Protein 8JSJ (pdb70)

Nearest PDB structures (foldseek):
  8jsj-assembly1_A  TM=1.008E+00  e=3.228E-28  Novosphingobium pentaromativorans US6-1
  8jsk-assembly1_B-2  TM=9.334E-01  e=9.967E-13  Pseudovibrio sp. W64
  8em8-assembly1_A  TM=7.601E-01  e=4.844E-08  Plasmodium falciparum 3D7
  5dyk-assembly1_A  TM=7.531E-01  e=4.288E-08  Plasmodium falciparum
  5dzc-assembly1_A-2  TM=7.274E-01  e=1.451E-07  Plasmodium vivax Sal-1

Radius of gyration: 14.69 Å; Cα contacts (8 Å, |Δi|>4): 256; chains: 1; bounding box: 44×38×25 Å

Solvent-accessible surface area: 7717 Å² total; per-residue (Å²): 198,17,53,46,46,101,107,16,43,52,120,157,59,92,40,116,11,18,124,29,0,16,48,9,77,19,0,39,132,27,119,100,8,0,84,85,7,15,88,42,15,78,36,55,33,15,42,94,48,70,83,22,4,133,64,48,38,190,44,52,27,0,6,3,0,14,21,28,98,0,53,25,24,47,114,67,148,96,100,72,70,82,78,63,17,31,16,3,36,51,118,180,56,15,68,8,47,3,24,3,64,30,83,0,0,0,1,57,2,92,107,92,63,13,34,128,17,25,177,109,10,111,34,16,71,133,64,72,124,108,113,109,89,131

Sequence (134 aa):
MGALLDRFSGDEKKGRLIEAVCGQDLVANDKDLAEQIVAAGVLQEIADGDVIIKQGDWDDDLFLILAGKMQITINGRPQTVREAGTHVGELRPRTATVSAIGEALVLRLKRTVLDEITRDSPAYLKRMLDVVAG

Secondary structure (DSSP, 8-state):
--HHHHTT-TGGGHHHHHHHHHSSTTTTT-HHHHHHHHHH-EEEEE-TT-BS--TT----EEEEEEEEEEEEEETTEEEEEEETT-EES-----S---EEEEEEEEEEEEHHHHHHHHTT-HHHHHHHHHTT--

Structure (mmCIF, N/CA/C/O backbone):
data_8JSJ
#
_entry.id   8JSJ
#
_cell.length_a   87.115
_cell.length_b   87.115
_cell.length_c   93.349
_cell.angle_alpha   90.000
_cell.angle_beta   90.000
_cell.angle_gamma   120.000
#
_symmetry.space_group_name_H-M   'P 65 2 2'
#
loop_
_entity.id
_entity.type
_entity.pdbx_description
1 polymer PycTIR
2 water water
#
loop_
_atom_site.group_PDB
_atom_site.id
_atom_site.type_symbol
_atom_site.label_atom_id
_atom_site.label_alt_id
_atom_site.label_comp_id
_atom_site.label_asym_id
_atom_site.label_entity_id
_atom_site.label_seq_id
_atom_site.pdbx_PDB_ins_code
_atom_site.Cartn_x
_atom_site.Cartn_y
_atom_site.Cartn_z
_atom_site.occupancy
_atom_site.B_iso_or_equiv
_atom_site.auth_seq_id
_atom_site.auth_comp_id
_atom_site.auth_asym_id
_atom_site.auth_atom_id
_atom_site.pdbx_PDB_model_num
ATOM 1 N N . MET A 1 1 ? 6.722 1.196 7.186 1.000 97.663 1 MET A N 1
ATOM 2 C CA . MET A 1 1 ? 5.648 1.585 8.157 1.000 94.629 1 MET A CA 1
ATOM 3 C C . MET A 1 1 ? 5.515 3.125 8.161 1.000 91.698 1 MET A C 1
ATOM 4 O O . MET A 1 1 ? 6.080 3.788 7.241 1.000 94.032 1 MET A O 1
ATOM 9 N N . GLY A 1 2 ? 4.746 3.670 9.110 1.000 75.993 2 GLY A N 1
ATOM 10 C CA . GLY A 1 2 ? 4.579 5.122 9.305 1.000 62.854 2 GLY A CA 1
ATOM 11 C C . GLY A 1 2 ? 4.373 5.492 10.766 1.000 57.846 2 GLY A C 1
ATOM 12 O O . GLY A 1 2 ? 4.076 6.653 11.021 1.000 64.639 2 GLY A O 1
ATOM 13 N N . ALA A 1 3 ? 4.547 4.554 11.699 1.000 50.310 3 ALA A N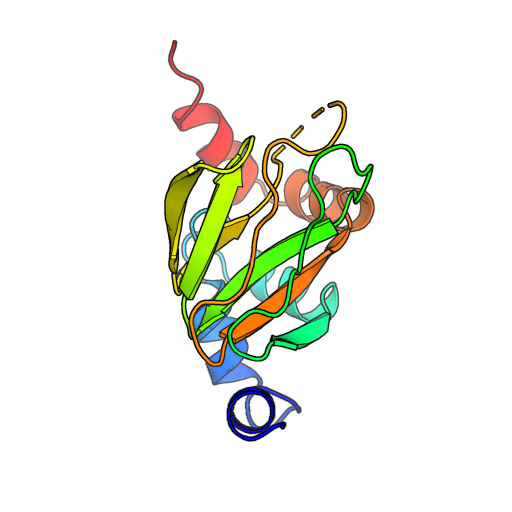 1
ATOM 14 C CA . ALA A 1 3 ? 4.287 4.757 13.146 1.000 45.327 3 ALA A CA 1
ATOM 15 C C . ALA A 1 3 ? 5.138 5.924 13.654 1.000 43.801 3 ALA A C 1
ATOM 16 O O . ALA A 1 3 ? 4.589 6.861 14.278 1.000 42.741 3 ALA A O 1
ATOM 18 N N . LEU A 1 4 ? 6.443 5.848 13.402 1.000 42.761 4 LEU A N 1
ATOM 19 C CA . LEU A 1 4 ? 7.412 6.937 13.675 1.000 42.538 4 LEU A CA 1
ATOM 20 C C . LEU A 1 4 ? 6.969 8.158 12.876 1.000 41.517 4 LEU A C 1
ATOM 21 O O . LEU A 1 4 ? 6.548 9.124 13.492 1.000 40.954 4 LEU A O 1
ATOM 26 N N . LEU A 1 5 ? 6.982 8.042 11.542 1.000 41.435 5 LEU A N 1
ATOM 27 C CA . LEU A 1 5 ? 6.568 9.100 10.587 1.000 39.547 5 LEU A CA 1
ATOM 28 C C . LEU A 1 5 ? 5.342 9.816 11.161 1.000 43.050 5 LEU A C 1
ATOM 29 O O . LEU A 1 5 ? 5.439 11.048 11.439 1.000 45.046 5 LEU A O 1
ATOM 34 N N . ASP A 1 6 ? 4.282 9.046 11.433 1.000 46.624 6 ASP A N 1
ATOM 35 C CA . ASP A 1 6 ? 2.949 9.531 11.883 1.000 47.423 6 ASP A CA 1
ATOM 36 C C . ASP A 1 6 ? 3.139 10.419 13.125 1.000 47.451 6 ASP A C 1
ATOM 37 O O . ASP A 1 6 ? 2.377 11.387 13.274 1.000 51.053 6 ASP A O 1
ATOM 42 N N . ARG A 1 7 ? 4.161 10.142 13.940 1.000 46.493 7 ARG A N 1
ATOM 43 C CA . ARG A 1 7 ? 4.495 10.929 15.164 1.000 50.316 7 ARG A CA 1
ATOM 44 C C . ARG A 1 7 ? 4.993 12.341 14.795 1.000 45.826 7 ARG A C 1
ATOM 45 O O . ARG A 1 7 ? 5.301 13.120 15.737 1.000 44.237 7 ARG A O 1
ATOM 53 N N . PHE A 1 8 ? 5.124 12.661 13.502 1.000 43.221 8 PHE A N 1
ATOM 54 C CA . PHE A 1 8 ? 5.899 13.845 13.039 1.000 47.244 8 PHE A CA 1
ATOM 55 C C . PHE A 1 8 ? 5.189 14.593 11.903 1.000 45.007 8 PHE A C 1
ATOM 56 O O . PHE A 1 8 ? 5.307 15.830 11.863 1.000 39.603 8 PHE A O 1
ATOM 64 N N . SER A 1 9 ? 4.478 13.882 11.026 1.000 50.311 9 SER A N 1
ATOM 65 C CA . SER A 1 9 ? 3.811 14.447 9.816 1.000 55.727 9 SER A CA 1
ATOM 66 C C . SER A 1 9 ? 2.644 15.373 10.205 1.000 55.095 9 SER A C 1
ATOM 67 O O . SER A 1 9 ? 2.141 15.263 11.346 1.000 50.725 9 SER A O 1
ATOM 70 N N . GLY A 1 10 ? 2.228 16.234 9.266 1.000 58.767 10 GLY A N 1
ATOM 71 C CA . GLY A 1 10 ? 0.975 17.021 9.316 1.000 62.477 10 GLY A CA 1
ATOM 72 C C . GLY A 1 10 ? 1.115 18.255 10.185 1.000 67.114 10 GLY A C 1
ATOM 73 O O . GLY A 1 10 ? 2.100 18.331 10.936 1.000 76.087 10 GLY A O 1
ATOM 74 N N . ASP A 1 11 ? 0.154 19.181 10.103 1.000 72.731 11 ASP A N 1
ATOM 75 C CA . ASP A 1 11 ? 0.094 20.406 10.955 1.000 77.610 11 ASP A CA 1
ATOM 76 C C . ASP A 1 11 ? 0.062 19.984 12.428 1.000 80.016 11 ASP A C 1
ATOM 77 O O . ASP A 1 11 ? 0.626 20.717 13.274 1.000 69.696 11 ASP A O 1
ATOM 82 N N . GLU A 1 12 ? -0.552 18.825 12.697 1.000 92.173 12 GLU A N 1
ATOM 83 C CA . GLU A 1 12 ? -0.709 18.206 14.047 1.000 95.479 12 GLU A CA 1
ATOM 84 C C . GLU A 1 12 ? 0.639 18.178 14.776 1.000 92.449 12 GLU A C 1
ATOM 85 O O . GLU A 1 12 ? 0.711 18.657 15.916 1.000 87.964 12 GLU A O 1
ATOM 91 N N . LYS A 1 13 ? 1.651 17.590 14.150 1.000 89.766 13 LYS A N 1
ATOM 92 C CA . LYS A 1 13 ? 2.969 17.339 14.780 1.000 91.423 13 LYS A CA 1
ATOM 93 C C . LYS A 1 13 ? 3.992 18.326 14.208 1.000 88.789 13 LYS A C 1
ATOM 94 O O . LYS A 1 13 ? 5.161 17.930 14.061 1.000 94.744 13 LYS A O 1
ATOM 100 N N . LYS A 1 14 ? 3.567 19.562 13.906 1.000 83.338 14 LYS A N 1
ATOM 101 C CA . LYS A 1 14 ? 4.443 20.614 13.318 1.000 77.352 14 LYS A CA 1
ATOM 102 C C . LYS A 1 14 ? 5.457 21.033 14.376 1.000 73.641 14 LYS A C 1
ATOM 103 O O . LYS A 1 14 ? 6.658 20.988 14.088 1.000 69.846 14 LYS A O 1
ATOM 109 N N . GLY A 1 15 ? 4.975 21.371 15.573 1.000 75.196 15 GLY A N 1
ATOM 110 C CA . GLY A 1 15 ? 5.814 21.762 16.724 1.000 75.003 15 GLY A CA 1
ATOM 111 C C . GLY A 1 15 ? 6.884 20.726 17.022 1.000 73.407 15 GLY A C 1
ATOM 112 O O . GLY A 1 15 ? 8.081 21.068 16.923 1.000 66.994 15 GLY A O 1
ATOM 113 N N . ARG A 1 16 ? 6.467 19.502 17.366 1.000 70.806 16 ARG A N 1
ATOM 114 C CA . ARG A 1 16 ? 7.371 18.373 17.723 1.000 75.390 16 ARG A CA 1
ATOM 115 C C . ARG A 1 16 ? 8.519 18.295 16.713 1.000 74.241 16 ARG A C 1
ATOM 116 O O . ARG A 1 16 ? 9.649 18.084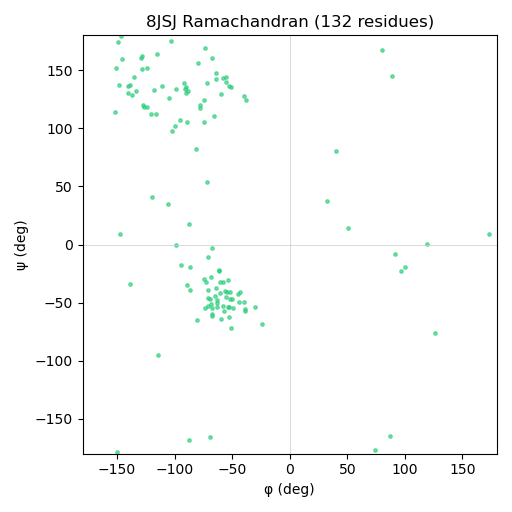 17.148 1.000 83.298 16 ARG A O 1
ATOM 124 N N . LEU A 1 17 ? 8.227 18.459 15.418 1.000 74.468 17 LEU A N 1
ATOM 125 C CA . LEU A 1 17 ? 9.216 18.339 14.304 1.000 69.715 17 LEU A CA 1
ATOM 126 C C . LEU A 1 17 ? 10.172 19.536 14.327 1.000 69.539 17 LEU A C 1
ATOM 127 O O . LEU A 1 17 ? 11.404 19.318 14.278 1.000 71.347 17 LEU A O 1
ATOM 132 N N . ILE A 1 18 ? 9.618 20.750 14.341 1.000 65.359 18 ILE A N 1
ATOM 133 C CA . ILE A 1 18 ? 10.391 22.023 14.440 1.000 68.537 18 ILE A CA 1
ATOM 134 C C . ILE A 1 18 ? 11.301 21.937 15.667 1.000 76.427 18 ILE A C 1
ATOM 135 O O . ILE A 1 18 ? 12.532 22.151 15.498 1.000 69.304 18 ILE A O 1
ATOM 140 N N . GLU A 1 19 ? 10.701 21.631 16.837 1.000 82.474 19 GLU A N 1
ATOM 141 C CA . GLU A 1 19 ? 11.387 21.332 18.131 1.000 82.820 19 GLU A CA 1
ATOM 142 C C . GLU A 1 19 ? 12.576 20.399 17.866 1.000 70.177 19 GLU A C 1
ATOM 143 O O . GLU A 1 19 ? 13.680 20.690 18.349 1.000 65.732 19 GLU A O 1
ATOM 149 N N . ALA A 1 20 ? 12.336 19.317 17.125 1.000 61.712 20 ALA A N 1
ATOM 150 C CA . ALA A 1 20 ? 13.321 18.259 16.804 1.000 63.298 20 ALA A CA 1
ATOM 151 C C . ALA A 1 20 ? 14.446 18.837 15.954 1.000 68.386 20 ALA A C 1
ATOM 152 O O . ALA A 1 20 ? 15.613 18.471 16.180 1.000 72.687 20 ALA A O 1
ATOM 154 N N . VAL A 1 21 ? 14.092 19.643 14.958 1.000 68.973 21 VAL A N 1
ATOM 155 C CA . VAL A 1 21 ? 15.062 20.163 13.960 1.000 66.616 21 VAL A CA 1
ATOM 156 C C . VAL A 1 21 ? 16.082 21.032 14.704 1.000 63.080 21 VAL A C 1
ATOM 157 O O . VAL A 1 21 ? 17.272 20.759 14.553 1.000 65.723 21 VAL A O 1
ATOM 161 N N . CYS A 1 22 ? 15.624 21.938 15.573 1.000 58.435 22 CYS A N 1
ATOM 162 C CA . CYS A 1 22 ? 16.479 22.898 16.342 1.000 57.338 22 CYS A CA 1
ATOM 163 C C . CYS A 1 22 ? 17.635 22.173 17.040 1.000 57.314 22 CYS A C 1
ATOM 164 O O . CYS A 1 22 ? 18.790 22.650 16.945 1.000 57.947 22 CYS A O 1
ATOM 167 N N . GLY A 1 23 ? 17.340 21.065 17.714 1.000 53.609 23 GLY A N 1
ATOM 168 C CA . GLY A 1 23 ? 18.352 20.224 18.379 1.000 50.045 23 GLY A CA 1
ATOM 169 C C . GLY A 1 23 ? 19.185 19.460 17.368 1.000 46.980 23 GLY A C 1
ATOM 170 O O . GLY A 1 23 ? 19.245 18.225 17.460 1.000 40.916 23 GLY A O 1
ATOM 171 N N . GLN A 1 24 ? 19.777 20.170 16.411 1.000 49.912 24 GLN A N 1
ATOM 172 C CA . GLN A 1 24 ? 20.646 19.587 15.347 1.000 53.127 24 GLN A CA 1
ATOM 173 C C . GLN A 1 24 ? 21.963 20.365 15.330 1.000 55.398 24 GLN A C 1
ATOM 174 O O . GLN A 1 24 ? 21.935 21.566 15.673 1.000 57.232 24 GLN A O 1
ATOM 180 N N . ASP A 1 25 ? 23.057 19.716 14.926 1.000 56.523 25 ASP A N 1
ATOM 181 C CA . ASP A 1 25 ? 24.393 20.354 14.782 1.000 65.780 25 ASP A CA 1
ATOM 182 C C . ASP A 1 25 ? 24.214 21.765 14.201 1.000 69.017 25 ASP A C 1
ATOM 183 O O . ASP A 1 25 ? 24.581 22.748 14.879 1.000 67.196 25 ASP A O 1
ATOM 188 N N . LEU A 1 26 ? 23.546 21.836 13.048 1.000 75.637 26 LEU A N 1
ATOM 189 C CA . LEU A 1 26 ? 23.630 22.930 12.044 1.000 70.514 26 LEU A CA 1
ATOM 190 C C . LEU A 1 26 ? 22.651 24.037 12.401 1.000 64.942 26 LEU A C 1
ATOM 191 O O . LEU A 1 26 ? 22.990 25.209 12.193 1.000 66.813 26 LEU A O 1
ATOM 196 N N . VAL A 1 27 ? 21.469 23.653 12.873 1.000 60.517 27 VAL A N 1
ATOM 197 C CA . VAL A 1 27 ? 20.354 24.578 13.234 1.000 62.527 27 VAL A CA 1
ATOM 198 C C . VAL A 1 27 ? 20.738 25.374 14.485 1.000 66.689 27 VAL A C 1
ATOM 199 O O . VAL A 1 27 ? 20.502 26.605 14.517 1.000 65.728 27 VAL A O 1
ATOM 203 N N . ALA A 1 28 ? 21.252 24.677 15.497 1.000 74.382 28 ALA A N 1
ATOM 204 C CA . ALA A 1 28 ? 21.627 25.245 16.810 1.000 77.327 28 ALA A CA 1
ATOM 205 C C . ALA A 1 28 ? 20.562 26.270 17.233 1.000 75.325 28 ALA A C 1
ATOM 206 O O . ALA A 1 28 ? 20.736 27.479 16.954 1.000 71.676 28 ALA A O 1
ATOM 208 N N . ASN A 1 29 ? 19.444 25.767 17.764 1.000 75.872 29 ASN A N 1
ATOM 209 C CA . ASN A 1 29 ? 18.317 26.554 18.336 1.000 77.312 29 ASN A CA 1
ATOM 210 C C . ASN A 1 29 ? 18.156 27.891 17.597 1.000 73.824 29 ASN A C 1
ATOM 211 O O . ASN A 1 29 ? 17.838 28.889 18.254 1.000 77.518 29 ASN A O 1
ATOM 216 N N . ASP A 1 30 ? 18.354 27.896 16.280 1.000 71.515 30 ASP A N 1
ATOM 217 C CA . ASP A 1 30 ? 17.861 28.955 15.368 1.000 71.929 30 ASP A CA 1
ATOM 218 C C . ASP A 1 30 ? 16.517 28.478 14.795 1.000 76.896 30 ASP A C 1
ATOM 219 O O . ASP A 1 30 ? 16.530 27.534 13.989 1.000 81.943 30 ASP A O 1
ATOM 224 N N . LYS A 1 31 ? 15.397 29.065 15.230 1.000 77.305 31 LYS A N 1
ATOM 225 C CA . LYS A 1 31 ? 14.038 28.563 14.884 1.000 78.502 31 LYS A CA 1
ATOM 226 C C . LYS A 1 31 ? 13.724 28.902 13.420 1.000 79.715 31 LYS A C 1
ATOM 227 O O . LYS A 1 31 ? 13.387 27.965 12.670 1.000 87.258 31 LYS A O 1
ATOM 233 N N . ASP A 1 32 ? 13.821 30.180 13.024 1.000 75.859 32 ASP A N 1
ATOM 234 C CA . ASP A 1 32 ? 13.539 30.628 11.626 1.000 74.187 32 ASP A CA 1
ATOM 235 C C . ASP A 1 32 ? 14.104 29.572 10.670 1.000 66.202 32 ASP A C 1
ATOM 236 O O . ASP A 1 32 ? 13.355 29.101 9.772 1.000 67.373 32 ASP A O 1
ATOM 241 N N . LEU A 1 33 ? 15.370 29.206 10.907 1.000 52.056 33 LEU A N 1
ATOM 242 C CA . LEU A 1 33 ? 16.209 28.334 10.051 1.000 47.252 33 LEU A CA 1
ATOM 243 C C . LEU A 1 33 ? 15.609 26.924 9.987 1.000 49.147 33 LEU A C 1
ATOM 244 O O . LEU A 1 33 ? 15.683 26.296 8.926 1.000 47.689 33 LEU A O 1
ATOM 249 N N . ALA A 1 34 ? 15.054 26.435 11.089 1.000 50.986 34 ALA A N 1
ATOM 250 C CA . ALA A 1 34 ? 14.320 25.154 11.125 1.000 51.955 34 ALA A CA 1
ATOM 251 C C . ALA A 1 34 ? 13.041 25.315 10.298 1.000 54.028 34 ALA A C 1
ATOM 252 O O . ALA A 1 34 ? 12.914 24.629 9.273 1.000 59.573 34 ALA A O 1
ATOM 254 N N . GLU A 1 35 ? 12.176 26.258 10.680 1.000 54.244 35 GLU A N 1
ATOM 255 C CA . GLU A 1 35 ? 10.864 26.506 10.018 1.000 59.850 35 GLU A CA 1
ATOM 256 C C . GLU A 1 35 ? 11.064 26.461 8.498 1.000 61.684 35 GLU A C 1
ATOM 257 O O . GLU A 1 35 ? 10.215 25.843 7.796 1.000 60.633 35 GLU A O 1
ATOM 263 N N . GLN A 1 36 ? 12.170 27.043 8.024 1.000 59.969 36 GLN A N 1
ATOM 264 C CA . GLN A 1 36 ? 12.600 26.996 6.608 1.000 56.834 36 GLN A CA 1
ATOM 265 C C . GLN A 1 36 ? 12.989 25.573 6.233 1.000 53.346 36 GLN A C 1
ATOM 266 O O . GLN A 1 36 ? 12.455 25.076 5.238 1.000 58.940 36 GLN A O 1
ATOM 272 N N . ILE A 1 37 ? 13.906 24.959 6.980 1.000 49.837 37 ILE A N 1
ATOM 273 C CA . ILE A 1 37 ? 14.397 23.575 6.697 1.000 52.709 37 ILE A CA 1
ATOM 274 C C . ILE A 1 37 ? 13.223 22.588 6.774 1.000 53.769 37 ILE A C 1
ATOM 275 O O . ILE A 1 37 ? 13.273 21.582 6.039 1.000 60.199 37 ILE A O 1
ATOM 280 N N . VAL A 1 38 ? 12.225 22.840 7.632 1.000 50.734 38 VAL A N 1
ATOM 281 C CA . VAL A 1 38 ? 10.994 21.993 7.733 1.000 54.323 38 VAL A CA 1
ATOM 282 C C . VAL A 1 38 ? 10.349 21.954 6.354 1.000 50.870 38 VAL A C 1
ATOM 283 O O . VAL A 1 38 ? 10.162 20.836 5.796 1.000 51.758 38 VAL A O 1
ATOM 287 N N . ALA A 1 39 ? 10.033 23.137 5.838 1.000 46.162 39 ALA A N 1
ATOM 288 C CA . ALA A 1 39 ? 9.328 23.343 4.557 1.000 45.360 39 ALA A CA 1
ATOM 289 C C . ALA A 1 39 ? 10.153 22.737 3.408 1.000 42.208 39 ALA A C 1
ATOM 290 O O . ALA A 1 39 ? 9.571 22.031 2.548 1.000 41.364 39 ALA A O 1
ATOM 292 N N . ALA A 1 40 ? 11.469 22.922 3.431 1.000 39.370 40 ALA A N 1
ATOM 293 C CA . ALA A 1 40 ? 12.375 22.550 2.314 1.000 43.608 40 ALA A CA 1
ATOM 294 C C . ALA A 1 40 ? 12.469 21.025 2.148 1.000 42.629 40 ALA A C 1
ATOM 295 O O . ALA A 1 40 ? 12.743 20.599 1.011 1.000 51.037 40 ALA A O 1
ATOM 297 N N . GLY A 1 41 ? 12.277 20.244 3.223 1.000 38.382 41 GLY A N 1
ATOM 298 C CA . GLY A 1 41 ? 12.706 18.828 3.307 1.000 34.671 41 GLY A CA 1
ATOM 299 C C . GLY A 1 41 ? 11.542 17.856 3.422 1.000 33.218 41 GLY A C 1
ATOM 300 O O . GLY A 1 41 ? 10.445 18.287 3.807 1.000 29.412 41 GLY A O 1
ATOM 301 N N . VAL A 1 42 ? 11.817 16.569 3.177 1.000 35.378 42 VAL A N 1
ATOM 302 C CA . VAL A 1 42 ? 10.814 15.456 3.108 1.000 38.058 42 VAL A CA 1
ATOM 303 C C . VAL A 1 42 ? 11.147 14.382 4.164 1.000 38.245 42 VAL A C 1
ATOM 304 O O . VAL A 1 42 ? 12.138 13.606 3.934 1.000 37.648 42 VAL A O 1
ATOM 308 N N . LEU A 1 43 ? 10.293 14.241 5.190 1.000 32.551 43 LEU A N 1
ATOM 309 C CA . LEU A 1 43 ? 10.334 13.136 6.193 1.000 31.194 43 LEU A CA 1
ATOM 310 C C . LEU A 1 43 ? 10.382 11.800 5.483 1.000 27.084 43 LEU A C 1
ATOM 311 O O . LEU A 1 43 ? 9.591 11.639 4.586 1.000 29.147 43 LEU A O 1
ATOM 316 N N . GLN A 1 44 ? 11.239 10.877 5.918 1.000 26.897 44 GLN A N 1
ATOM 317 C CA . GLN A 1 44 ? 11.249 9.454 5.450 1.000 28.961 44 GLN A CA 1
ATOM 318 C C . GLN A 1 44 ? 11.518 8.522 6.625 1.000 30.768 44 GLN A C 1
ATOM 319 O O . GLN A 1 44 ? 12.498 8.746 7.344 1.000 34.826 44 GLN A O 1
ATOM 325 N N . GLU A 1 45 ? 10.696 7.492 6.772 1.000 29.671 45 GLU A N 1
ATOM 326 C CA . GLU A 1 45 ? 10.896 6.399 7.745 1.000 28.127 45 GLU A CA 1
ATOM 327 C C . GLU A 1 45 ? 11.705 5.350 7.000 1.000 23.653 45 GLU A C 1
ATOM 328 O O . GLU A 1 45 ? 11.438 5.167 5.789 1.000 22.011 45 GLU A O 1
ATOM 334 N N . ILE A 1 46 ? 12.729 4.797 7.654 1.000 21.268 46 ILE A N 1
ATOM 335 C CA . ILE A 1 46 ? 13.747 3.895 7.030 1.000 20.356 46 ILE A CA 1
ATOM 336 C C . ILE A 1 46 ? 13.850 2.610 7.844 1.000 18.607 46 ILE A C 1
ATOM 337 O O . ILE A 1 46 ? 14.248 2.705 9.011 1.000 18.553 46 ILE A O 1
ATOM 342 N N . ALA A 1 47 ? 13.578 1.454 7.247 1.000 16.743 47 ALA A N 1
ATOM 343 C CA . ALA A 1 47 ? 13.677 0.148 7.948 1.000 16.908 47 ALA A CA 1
ATOM 344 C C . ALA A 1 47 ? 15.126 -0.117 8.351 1.000 16.829 47 ALA A C 1
ATOM 345 O O . ALA A 1 47 ? 16.021 0.268 7.607 1.000 16.620 47 ALA A O 1
ATOM 347 N N . ASP A 1 48 ? 15.323 -0.806 9.468 1.000 17.906 48 ASP A N 1
ATOM 348 C CA . ASP A 1 48 ? 16.607 -1.463 9.792 1.000 19.872 48 ASP A CA 1
ATOM 349 C C . ASP A 1 48 ? 17.192 -2.049 8.506 1.000 20.950 48 ASP A C 1
ATOM 350 O O . ASP A 1 48 ? 16.469 -2.827 7.837 1.000 21.361 48 ASP A O 1
ATOM 355 N N . GLY A 1 49 ? 18.437 -1.670 8.176 1.000 21.022 49 GLY A N 1
ATOM 356 C CA . GLY A 1 49 ? 19.221 -2.230 7.060 1.000 20.407 49 GLY A CA 1
ATOM 357 C C . GLY A 1 49 ? 19.010 -1.448 5.800 1.000 20.204 49 GLY A C 1
ATOM 358 O O . GLY A 1 49 ? 19.699 -1.717 4.823 1.000 21.607 49 GLY A O 1
ATOM 359 N N . ASP A 1 50 ? 18.068 -0.520 5.823 1.000 21.663 50 ASP A N 1
ATOM 360 C CA . ASP A 1 50 ? 17.710 0.292 4.641 1.000 23.882 50 ASP A CA 1
ATOM 361 C C . ASP A 1 50 ? 18.835 1.316 4.439 1.000 22.686 50 ASP A C 1
ATOM 362 O O . ASP A 1 50 ? 19.130 2.082 5.401 1.000 20.760 50 ASP A O 1
ATOM 367 N N . VAL A 1 51 ? 19.430 1.327 3.235 1.000 22.269 51 VAL A N 1
ATOM 368 C CA . VAL A 1 51 ? 20.521 2.265 2.784 1.000 21.458 51 VAL A CA 1
ATOM 369 C C . VAL A 1 51 ? 19.951 3.651 2.410 1.000 20.760 51 VAL A C 1
ATOM 370 O O . VAL A 1 51 ? 19.220 3.716 1.480 1.000 22.232 51 VAL A O 1
ATOM 374 N N . ILE A 1 52 ? 20.347 4.740 3.041 1.000 21.755 52 ILE A N 1
ATOM 375 C CA . ILE A 1 52 ? 19.983 6.087 2.505 1.000 23.812 52 ILE A CA 1
ATOM 376 C C . ILE A 1 52 ? 21.034 6.539 1.472 1.000 27.433 52 ILE A C 1
ATOM 377 O O . ILE A 1 52 ? 20.716 7.465 0.733 1.000 30.772 52 ILE A O 1
ATOM 382 N N . ILE A 1 53 ? 22.248 5.960 1.463 1.000 29.762 53 ILE A N 1
ATOM 383 C CA . ILE A 1 53 ? 23.408 6.448 0.638 1.000 30.996 53 ILE A CA 1
ATOM 384 C C . ILE A 1 53 ? 24.349 5.276 0.293 1.000 33.857 53 ILE A C 1
ATOM 385 O O . ILE A 1 53 ? 24.941 4.692 1.214 1.000 33.603 53 ILE A O 1
ATOM 390 N N . LYS A 1 54 ? 24.440 4.944 -0.998 1.000 37.790 54 LYS A N 1
ATOM 391 C CA . LYS A 1 54 ? 25.560 4.193 -1.613 1.000 39.331 54 LYS A CA 1
ATOM 392 C C . LYS A 1 54 ? 26.763 5.132 -1.656 1.000 52.438 54 LYS A C 1
ATOM 393 O O . LYS A 1 54 ? 26.548 6.334 -1.927 1.000 63.058 54 LYS A O 1
ATOM 399 N N . GLN A 1 55 ? 27.964 4.621 -1.357 1.000 60.886 55 GLN A N 1
ATOM 400 C CA . GLN A 1 55 ? 29.240 5.395 -1.414 1.000 58.713 55 GLN A CA 1
ATOM 401 C C . GLN A 1 55 ? 29.844 5.208 -2.805 1.000 55.090 55 GLN A C 1
ATOM 402 O O . GLN A 1 55 ? 29.819 4.061 -3.306 1.000 61.121 55 GLN A O 1
ATOM 408 N N . GLY A 1 56 ? 30.387 6.277 -3.385 1.000 50.730 56 GLY A N 1
ATOM 409 C CA . GLY A 1 56 ? 30.742 6.336 -4.818 1.000 50.758 56 GLY A CA 1
ATOM 410 C C . GLY A 1 56 ? 29.676 7.091 -5.605 1.000 51.639 56 GLY A C 1
ATOM 411 O O . GLY A 1 56 ? 29.996 7.600 -6.688 1.000 54.225 56 GLY A O 1
ATOM 412 N N . ASP A 1 57 ? 28.470 7.222 -5.037 1.000 48.708 57 ASP A N 1
ATOM 413 C CA . ASP A 1 57 ? 27.312 7.931 -5.646 1.000 47.922 57 ASP A CA 1
ATOM 414 C C . ASP A 1 57 ? 27.517 9.443 -5.607 1.000 44.942 57 ASP A C 1
ATOM 415 O O . ASP A 1 57 ? 28.379 9.911 -4.885 1.000 40.808 57 ASP A O 1
ATOM 420 N N . TRP A 1 58 ? 26.666 10.163 -6.318 1.000 48.726 58 TRP A N 1
ATOM 421 C CA . TRP A 1 58 ? 26.681 11.639 -6.412 1.000 52.445 58 TRP A CA 1
ATOM 422 C C . TRP A 1 58 ? 25.346 12.193 -5.897 1.000 51.810 58 TRP A C 1
ATOM 423 O O . TRP A 1 58 ? 24.810 13.151 -6.509 1.000 48.105 58 TRP A O 1
ATOM 434 N N . ASP A 1 59 ? 24.837 11.616 -4.803 1.000 51.948 59 ASP A N 1
ATOM 435 C CA . ASP A 1 59 ? 23.662 12.153 -4.069 1.000 57.982 59 ASP A CA 1
ATOM 436 C C . ASP A 1 59 ? 24.076 13.496 -3.475 1.000 57.317 59 ASP A C 1
ATOM 437 O O . ASP A 1 59 ? 24.936 13.498 -2.597 1.000 62.327 59 ASP A O 1
ATOM 442 N N . ASP A 1 60 ? 23.532 14.595 -3.984 1.000 62.634 60 ASP A N 1
ATOM 443 C CA . ASP A 1 60 ? 23.666 15.939 -3.359 1.000 70.959 60 ASP A CA 1
ATOM 444 C C . ASP A 1 60 ? 22.827 15.976 -2.069 1.000 69.993 60 ASP A C 1
ATOM 445 O O . ASP A 1 60 ? 22.995 16.941 -1.277 1.000 76.280 60 ASP A O 1
ATOM 450 N N . ASP A 1 61 ? 21.984 14.955 -1.853 1.000 61.932 61 ASP A N 1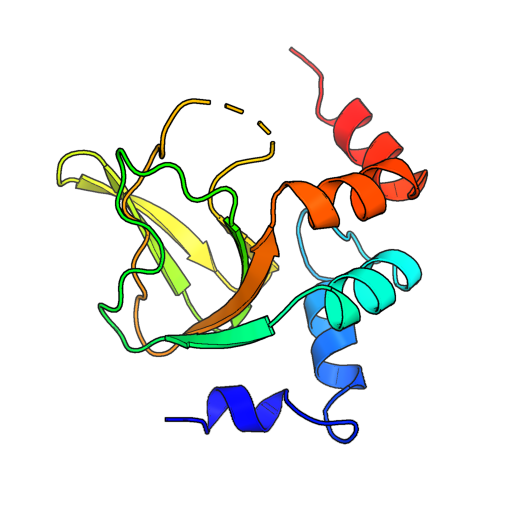
ATOM 451 C CA . ASP A 1 61 ? 21.062 14.840 -0.686 1.000 58.704 61 ASP A CA 1
ATOM 452 C C . ASP A 1 61 ? 21.859 14.873 0.624 1.000 53.465 61 ASP A C 1
ATOM 453 O O . ASP A 1 61 ? 22.962 14.309 0.667 1.000 51.407 61 ASP A O 1
ATOM 458 N N . LEU A 1 62 ? 21.298 15.505 1.651 1.000 49.974 62 LEU A N 1
ATOM 459 C CA . LEU A 1 62 ? 21.813 15.478 3.040 1.000 52.324 62 LEU A CA 1
ATOM 460 C C . LEU A 1 62 ? 20.619 15.294 3.995 1.000 50.830 62 LEU A C 1
ATOM 461 O O . LEU A 1 62 ? 19.639 16.075 3.889 1.000 50.000 62 LEU A O 1
ATOM 466 N N . PHE A 1 63 ? 20.705 14.309 4.896 1.000 44.049 63 PHE A N 1
ATOM 467 C CA . PHE A 1 63 ? 19.622 13.897 5.830 1.000 37.977 63 PHE A CA 1
ATOM 468 C C . PHE A 1 63 ? 19.901 14.393 7.264 1.000 33.243 63 PHE A C 1
ATOM 469 O O . PHE A 1 63 ? 20.929 14.065 7.846 1.000 31.981 63 PHE A O 1
ATOM 477 N N . LEU A 1 64 ? 18.950 15.100 7.848 1.000 30.254 64 LEU A N 1
ATOM 478 C CA . LEU A 1 64 ? 18.848 15.263 9.326 1.000 30.938 64 LEU A CA 1
ATOM 479 C C . LEU A 1 64 ? 18.242 13.999 9.954 1.000 28.546 64 LEU A C 1
ATOM 480 O O . LEU A 1 64 ? 17.024 13.769 9.744 1.000 27.433 64 LEU A O 1
ATOM 485 N N . ILE A 1 65 ? 19.001 13.309 10.805 1.000 26.120 65 ILE A N 1
ATOM 486 C CA . ILE A 1 65 ? 18.490 12.162 11.599 1.000 27.411 65 ILE A CA 1
ATOM 487 C C . ILE A 1 65 ? 17.620 12.703 12.728 1.000 27.968 65 ILE A C 1
ATOM 488 O O . ILE A 1 65 ? 18.210 13.203 13.678 1.000 32.757 65 ILE A O 1
ATOM 493 N N . LEU A 1 66 ? 16.283 12.590 12.635 1.000 26.299 66 LEU A N 1
ATOM 494 C CA . LEU A 1 66 ? 15.344 13.195 13.629 1.000 25.595 66 LEU A CA 1
ATOM 495 C C . LEU A 1 66 ? 15.094 12.208 14.758 1.000 23.130 66 LEU A C 1
ATOM 496 O O . LEU A 1 66 ? 14.914 12.658 15.891 1.000 20.895 66 LEU A O 1
ATOM 501 N N . ALA A 1 67 ? 15.053 10.918 14.439 1.000 21.152 67 ALA A N 1
ATOM 502 C CA . ALA A 1 67 ? 14.942 9.840 15.433 1.000 21.540 67 ALA A CA 1
ATOM 503 C C . ALA A 1 67 ? 15.614 8.624 14.872 1.000 23.411 67 ALA A C 1
ATOM 504 O O . ALA A 1 67 ? 15.689 8.564 13.641 1.000 25.165 67 ALA A O 1
ATOM 506 N N . GLY A 1 68 ? 16.146 7.754 15.749 1.000 25.989 68 GLY A N 1
ATOM 507 C CA . GLY A 1 68 ? 16.841 6.496 15.372 1.000 26.003 68 GLY A CA 1
ATOM 508 C C . GLY A 1 68 ? 18.323 6.710 15.107 1.000 26.079 68 GLY A C 1
ATOM 509 O O . GLY A 1 68 ? 18.868 7.746 15.509 1.000 21.993 68 GLY A O 1
ATOM 510 N N . LYS A 1 69 ? 18.956 5.739 14.466 1.000 30.750 69 LYS A N 1
ATOM 511 C CA . LYS A 1 69 ? 20.437 5.622 14.406 1.000 35.236 69 LYS A CA 1
ATOM 512 C C . LYS A 1 69 ? 20.838 5.207 13.005 1.000 33.839 69 LYS A C 1
ATOM 513 O O . LYS A 1 69 ? 20.184 4.305 12.456 1.000 35.644 69 LYS A O 1
ATOM 519 N N . MET A 1 70 ? 21.894 5.828 12.485 1.000 34.551 70 MET A N 1
ATOM 520 C CA . MET A 1 70 ? 22.480 5.514 11.158 1.000 36.855 70 MET A CA 1
ATOM 521 C C . MET A 1 70 ? 23.917 5.030 11.339 1.000 33.868 70 MET A C 1
ATOM 522 O O . MET A 1 70 ? 24.664 5.680 12.056 1.000 31.605 70 MET A O 1
ATOM 527 N N . GLN A 1 71 ? 24.263 3.936 10.671 1.000 35.457 71 GLN A N 1
ATOM 528 C CA . GLN A 1 71 ? 25.611 3.324 10.686 1.000 38.401 71 GLN A CA 1
ATOM 529 C C . GLN A 1 71 ? 26.359 3.688 9.395 1.000 40.865 71 GLN A C 1
ATOM 530 O O . GLN A 1 71 ? 26.130 2.956 8.333 1.000 35.015 71 GLN A O 1
ATOM 536 N N . ILE A 1 72 ? 27.227 4.737 9.479 1.000 36.921 72 ILE A N 1
ATOM 537 C CA . ILE A 1 72 ? 28.290 5.071 8.467 1.000 31.881 72 ILE A CA 1
ATOM 538 C C . ILE A 1 72 ? 29.140 3.829 8.235 1.000 29.569 72 ILE A C 1
ATOM 539 O O . ILE A 1 72 ? 29.530 3.214 9.218 1.000 28.818 72 ILE A O 1
ATOM 544 N N . THR A 1 73 ? 29.466 3.531 6.983 1.000 30.478 73 THR A N 1
ATOM 545 C CA . THR A 1 73 ? 30.302 2.362 6.600 1.000 31.880 73 THR A CA 1
ATOM 546 C C . THR A 1 73 ? 31.127 2.676 5.354 1.000 35.590 73 THR A C 1
ATOM 547 O O . THR A 1 73 ? 30.599 3.292 4.420 1.000 40.531 73 THR A O 1
ATOM 551 N N . ILE A 1 74 ? 32.389 2.267 5.360 1.000 35.450 74 ILE A N 1
ATOM 552 C CA . ILE A 1 74 ? 33.337 2.554 4.259 1.000 33.668 74 ILE A CA 1
ATOM 553 C C . ILE A 1 74 ? 34.056 1.250 3.934 1.000 32.798 74 ILE A C 1
ATOM 554 O O . ILE A 1 74 ? 34.297 0.492 4.849 1.000 37.086 74 ILE A O 1
ATOM 559 N N . ASN A 1 75 ? 34.125 0.913 2.664 1.000 34.260 75 ASN A N 1
ATOM 560 C CA . ASN A 1 75 ? 34.925 -0.211 2.130 1.000 41.429 75 ASN A CA 1
ATOM 561 C C . ASN A 1 75 ? 34.656 -1.526 2.891 1.000 41.891 75 ASN A C 1
ATOM 562 O O . ASN A 1 75 ? 35.400 -2.485 2.651 1.000 38.318 75 ASN A O 1
ATOM 567 N N . GLY A 1 76 ? 33.590 -1.599 3.696 1.000 47.736 76 GLY A N 1
ATOM 568 C CA . GLY A 1 76 ? 33.085 -2.858 4.312 1.000 53.269 76 GLY A CA 1
ATOM 569 C C . GLY A 1 76 ? 33.104 -2.815 5.833 1.000 53.307 76 GLY A C 1
ATOM 570 O O . GLY A 1 76 ? 32.687 -3.829 6.471 1.000 49.461 76 GLY A O 1
ATOM 571 N N . ARG A 1 77 ? 33.548 -1.676 6.382 1.000 52.396 77 ARG A N 1
ATOM 572 C CA . ARG A 1 77 ? 33.983 -1.512 7.789 1.000 54.625 77 ARG A CA 1
ATOM 573 C C . ARG A 1 77 ? 33.173 -0.401 8.421 1.000 44.681 77 ARG A C 1
ATOM 574 O O . ARG A 1 77 ? 33.261 0.755 8.008 1.000 43.709 77 ARG A O 1
ATOM 582 N N . PRO A 1 78 ? 32.407 -0.731 9.471 1.000 35.576 78 PRO A N 1
ATOM 583 C CA . PRO A 1 78 ? 31.679 0.263 10.253 1.000 33.786 78 PRO A CA 1
ATOM 584 C C . PRO A 1 78 ? 32.551 1.376 10.817 1.000 32.749 78 PRO A C 1
ATOM 585 O O . PRO A 1 78 ? 33.568 1.066 11.334 1.000 37.038 78 PRO A O 1
ATOM 589 N N . GLN A 1 79 ? 32.068 2.614 10.791 1.000 33.579 79 GLN A N 1
ATOM 590 C CA . GLN A 1 79 ? 32.878 3.814 11.124 1.000 33.945 79 GLN A CA 1
ATOM 591 C C . GLN A 1 79 ? 32.301 4.431 12.398 1.000 31.937 79 GLN A C 1
ATOM 592 O O . GLN A 1 79 ? 32.667 3.974 13.481 1.000 30.758 79 GLN A O 1
ATOM 598 N N . THR A 1 80 ? 31.420 5.412 12.256 1.000 33.246 80 THR A N 1
ATOM 599 C CA . THR A 1 80 ? 30.685 6.070 13.365 1.000 33.030 80 THR A CA 1
ATOM 600 C C . THR A 1 80 ? 29.263 5.489 13.349 1.000 29.103 80 THR A C 1
ATOM 601 O O . THR A 1 80 ? 28.986 4.637 12.459 1.000 28.041 80 THR A O 1
ATOM 605 N N . VAL A 1 81 ? 28.434 5.858 14.324 1.000 27.514 81 VAL A N 1
ATOM 606 C CA . VAL A 1 81 ? 26.953 5.878 14.172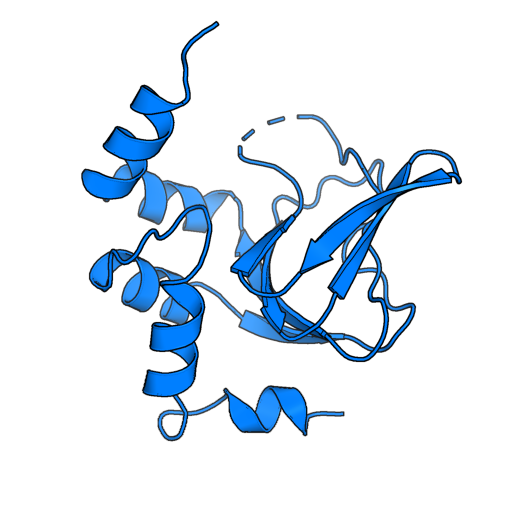 1.000 32.546 81 VAL A CA 1
ATOM 607 C C . VAL A 1 81 ? 26.436 7.269 14.561 1.000 36.377 81 VAL A C 1
ATOM 608 O O . VAL A 1 81 ? 26.664 7.724 15.707 1.000 34.887 81 VAL A O 1
ATOM 612 N N . ARG A 1 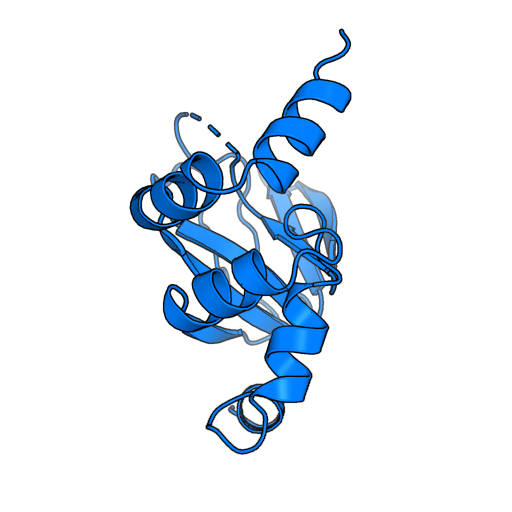82 ? 25.816 7.942 13.598 1.000 38.418 82 ARG A N 1
ATOM 613 C CA . ARG A 1 82 ? 25.079 9.200 13.815 1.000 41.968 82 ARG A CA 1
ATOM 614 C C . ARG A 1 82 ? 23.703 8.835 14.393 1.000 37.477 82 ARG A C 1
ATOM 615 O O . ARG A 1 82 ? 23.279 7.676 14.216 1.000 39.233 82 ARG A O 1
ATOM 623 N N . GLU A 1 83 ? 23.073 9.761 15.108 1.000 30.893 83 GLU A N 1
ATOM 624 C CA . GLU A 1 83 ? 21.869 9.505 15.926 1.000 31.088 83 GLU A CA 1
ATOM 625 C C . GLU A 1 83 ? 20.990 10.741 15.905 1.000 30.310 83 GLU A C 1
ATOM 626 O O . GLU A 1 83 ? 21.370 11.720 15.263 1.000 30.555 83 GLU A O 1
ATOM 632 N N . ALA A 1 84 ? 19.850 10.680 16.576 1.000 29.472 84 ALA A N 1
ATOM 633 C CA . ALA A 1 84 ? 18.920 11.813 16.735 1.000 31.236 84 ALA A CA 1
ATOM 634 C C . ALA A 1 84 ? 19.745 13.073 16.959 1.000 29.811 84 ALA A C 1
ATOM 635 O O . ALA A 1 84 ? 20.644 13.001 17.777 1.000 33.368 84 ALA A O 1
ATOM 637 N N . GLY A 1 85 ? 19.502 14.130 16.184 1.000 29.500 85 GLY A N 1
ATOM 638 C CA . GLY A 1 85 ? 20.173 15.442 16.318 1.000 30.181 85 GLY A CA 1
ATOM 639 C C . GLY A 1 85 ? 21.363 15.637 15.370 1.000 29.414 85 GLY A C 1
ATOM 640 O O . GLY A 1 85 ? 21.694 16.809 15.098 1.000 29.062 85 GLY A O 1
ATOM 641 N N . THR A 1 86 ? 21.991 14.569 14.872 1.000 28.188 86 THR A N 1
ATOM 642 C CA . THR A 1 86 ? 23.137 14.683 13.926 1.000 35.381 86 THR A CA 1
ATOM 643 C C . THR A 1 86 ? 22.625 14.769 12.464 1.000 40.571 86 THR A C 1
ATOM 644 O O . THR A 1 86 ? 21.428 15.032 12.274 1.000 40.544 86 THR A O 1
ATOM 648 N N . HIS A 1 87 ? 23.530 14.640 11.479 1.000 43.473 87 HIS A N 1
ATOM 649 C CA . HIS A 1 87 ? 23.236 14.679 10.015 1.000 47.159 87 HIS A CA 1
ATOM 650 C C . HIS A 1 87 ? 24.239 13.788 9.260 1.000 44.330 87 HIS A C 1
ATOM 651 O O . HIS A 1 87 ? 25.165 13.298 9.905 1.000 46.595 87 HIS A O 1
ATOM 658 N N . VAL A 1 88 ? 24.080 13.594 7.949 1.000 41.599 88 VAL A N 1
ATOM 659 C CA . VAL A 1 88 ? 24.914 12.621 7.170 1.000 48.497 88 VAL A CA 1
ATOM 660 C C . VAL A 1 88 ? 25.268 13.195 5.781 1.000 53.322 88 VAL A C 1
ATOM 661 O O . VAL A 1 88 ? 24.381 13.802 5.147 1.000 53.032 88 VAL A O 1
ATOM 665 N N . GLY A 1 89 ? 26.536 13.036 5.357 1.000 58.281 89 GLY A N 1
ATOM 666 C CA . GLY A 1 89 ? 26.969 13.110 3.941 1.000 67.368 89 GLY A CA 1
ATOM 667 C C . GLY A 1 89 ? 28.100 14.110 3.688 1.000 72.051 89 GLY A C 1
ATOM 668 O O . GLY A 1 89 ? 29.250 13.656 3.426 1.000 62.627 89 GLY A O 1
ATOM 669 N N . GLU A 1 90 ? 27.761 15.413 3.681 1.000 77.874 90 GLU A N 1
ATOM 670 C CA . GLU A 1 90 ? 28.565 16.534 3.091 1.000 79.321 90 GLU A CA 1
ATOM 671 C C . GLU A 1 90 ? 28.304 17.846 3.866 1.000 79.036 90 GLU A C 1
ATOM 672 O O . GLU A 1 90 ? 27.519 17.812 4.837 1.000 85.326 90 GLU A O 1
ATOM 678 N N . LEU A 1 91 ? 28.935 18.951 3.426 1.000 77.069 91 LEU A N 1
ATOM 679 C CA . LEU A 1 91 ? 28.916 20.308 4.062 1.000 79.626 91 LEU A CA 1
ATOM 680 C C . LEU A 1 91 ? 29.907 21.239 3.337 1.000 78.387 91 LEU A C 1
ATOM 681 O O . LEU A 1 91 ? 29.562 21.725 2.234 1.000 70.213 91 LEU A O 1
ATOM 686 N N . ARG A 1 98 ? 32.995 16.195 -5.093 1.000 66.496 98 ARG A N 1
ATOM 687 C CA . ARG A 1 98 ? 33.486 14.865 -4.634 1.000 69.947 98 ARG A CA 1
ATOM 688 C C . ARG A 1 98 ? 32.327 13.850 -4.599 1.000 65.535 98 ARG A C 1
ATOM 689 O O . ARG A 1 98 ? 31.194 14.215 -4.260 1.000 58.923 98 ARG A O 1
ATOM 697 N N . PRO A 1 99 ? 32.576 12.542 -4.912 1.000 60.618 99 PRO A N 1
ATOM 698 C CA . PRO A 1 99 ? 31.566 11.491 -4.775 1.000 62.303 99 PRO A CA 1
ATOM 699 C C . PRO A 1 99 ? 31.265 11.218 -3.291 1.000 72.286 99 PRO A C 1
ATOM 700 O O . PRO A 1 99 ? 31.626 12.039 -2.462 1.000 81.861 99 PRO A O 1
ATOM 704 N N . ARG A 1 100 ? 30.592 10.106 -2.979 1.000 74.801 100 ARG A N 1
ATOM 705 C CA . ARG A 1 100 ? 30.058 9.851 -1.614 1.000 68.663 100 ARG A CA 1
ATOM 706 C C . ARG A 1 100 ? 31.093 9.103 -0.795 1.000 60.733 100 ARG A C 1
ATOM 707 O O . ARG A 1 100 ? 31.672 8.130 -1.309 1.000 54.729 100 ARG A O 1
ATOM 715 N N . THR A 1 101 ? 31.299 9.577 0.430 1.000 55.345 101 THR A N 1
ATOM 716 C CA . THR A 1 101 ? 32.312 9.081 1.387 1.000 53.326 101 THR A CA 1
ATOM 717 C C . THR A 1 101 ? 31.926 7.663 1.815 1.000 50.821 101 THR A C 1
ATOM 718 O O . THR A 1 101 ? 32.680 6.715 1.491 1.000 39.654 101 THR A O 1
ATOM 722 N N . ALA A 1 102 ? 30.752 7.530 2.448 1.000 52.630 102 ALA A N 1
ATOM 723 C CA . ALA A 1 102 ? 30.293 6.296 3.132 1.000 50.206 102 ALA A CA 1
ATOM 724 C C . ALA A 1 102 ? 28.935 5.835 2.578 1.000 42.063 102 ALA A C 1
ATOM 725 O O . ALA A 1 102 ? 28.189 6.683 2.042 1.000 36.740 102 ALA A O 1
ATOM 727 N N . THR A 1 103 ? 28.701 4.516 2.651 1.000 37.117 103 THR A N 1
ATOM 728 C CA . THR A 1 103 ? 27.392 3.818 2.544 1.000 35.679 103 THR A CA 1
ATOM 729 C C . THR A 1 103 ? 26.645 3.872 3.887 1.000 35.146 103 THR A C 1
ATOM 730 O O . THR A 1 103 ? 26.694 2.846 4.645 1.000 37.443 103 THR A O 1
ATOM 734 N N . VAL A 1 104 ? 25.960 4.982 4.174 1.000 30.985 104 VAL A N 1
ATOM 735 C CA . VAL A 1 104 ? 25.073 5.104 5.362 1.000 32.614 104 VAL A CA 1
ATOM 736 C C . VAL A 1 104 ? 23.924 4.110 5.204 1.000 34.307 104 VAL A C 1
ATOM 737 O O . VAL A 1 104 ? 23.462 3.961 4.064 1.000 36.337 104 VAL A O 1
ATOM 741 N N . SER A 1 105 ? 23.493 3.477 6.314 1.000 34.291 105 SER A N 1
ATOM 742 C CA . SER A 1 105 ? 22.350 2.512 6.405 1.000 31.804 105 SER A CA 1
ATOM 743 C C . SER A 1 105 ? 21.643 2.663 7.772 1.000 30.856 105 SER A C 1
ATOM 744 O O . SER A 1 105 ? 22.235 3.256 8.684 1.000 29.418 105 SER A O 1
ATOM 747 N N . ALA A 1 106 ? 20.396 2.214 7.903 1.000 32.374 106 ALA A N 1
ATOM 748 C CA . ALA A 1 106 ? 19.593 2.409 9.143 1.000 35.525 106 ALA A CA 1
ATOM 749 C C . ALA A 1 106 ? 19.847 1.266 10.118 1.000 33.356 106 ALA A C 1
ATOM 750 O O . ALA A 1 106 ? 19.816 0.116 9.674 1.000 30.671 106 ALA A O 1
ATOM 752 N N . ILE A 1 107 ? 20.109 1.603 11.389 1.000 35.808 107 ILE A N 1
ATOM 753 C CA . ILE A 1 107 ? 20.133 0.635 12.530 1.000 40.719 107 ILE A CA 1
ATOM 754 C C . ILE A 1 107 ? 18.798 0.767 13.242 1.000 35.740 107 ILE A C 1
ATOM 755 O O . ILE A 1 107 ? 18.609 1.773 13.953 1.000 33.277 107 ILE A O 1
ATOM 760 N N . GLY A 1 108 ? 17.900 -0.186 12.988 1.000 32.713 108 GLY A N 1
ATOM 761 C CA . GLY A 1 108 ? 16.496 -0.129 13.415 1.000 32.858 108 GLY A CA 1
ATOM 762 C C . GLY A 1 108 ? 15.687 0.850 12.587 1.000 32.619 108 GLY A C 1
ATOM 763 O O . GLY A 1 108 ? 16.214 1.399 11.613 1.000 31.577 108 GLY A O 1
ATOM 764 N N . GLU A 1 109 ? 14.421 1.013 12.943 1.000 33.329 109 GLU A N 1
ATOM 765 C CA . GLU A 1 109 ? 13.541 2.037 12.361 1.000 33.582 109 GLU A CA 1
ATOM 766 C C . GLU A 1 109 ? 14.178 3.369 12.655 1.000 31.373 109 GLU A C 1
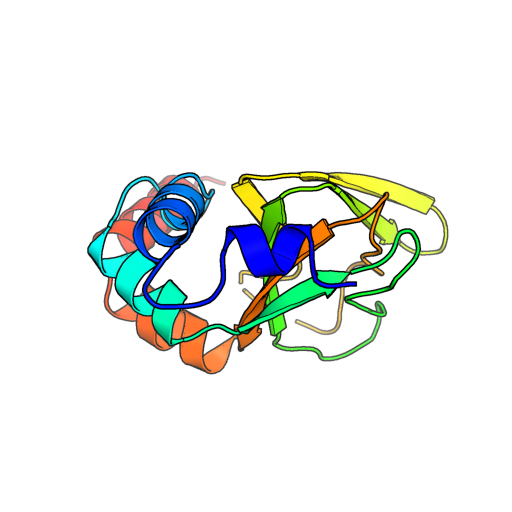ATOM 767 O O . GLU A 1 109 ? 14.609 3.553 13.777 1.000 34.011 109 GLU A O 1
ATOM 773 N N . ALA A 1 110 ? 14.322 4.188 11.626 1.000 30.177 110 ALA A N 1
ATOM 774 C CA . ALA A 1 110 ? 14.844 5.563 11.693 1.000 27.799 110 ALA A CA 1
ATOM 775 C C . ALA A 1 110 ? 13.940 6.469 10.845 1.000 27.419 110 ALA A C 1
ATOM 776 O O . ALA A 1 110 ? 13.335 5.979 9.850 1.000 26.048 110 ALA A O 1
ATOM 778 N N . LEU A 1 111 ? 13.760 7.696 11.314 1.000 26.954 111 LEU A N 1
ATOM 779 C CA . LEU A 1 111 ? 13.119 8.816 10.593 1.000 27.568 111 LEU A CA 1
ATOM 780 C C . LEU A 1 111 ? 14.210 9.856 10.267 1.000 27.585 111 LEU A C 1
ATOM 781 O O . LEU A 1 111 ? 15.054 10.158 11.159 1.000 26.336 111 LEU A O 1
ATOM 786 N N . VAL A 1 112 ? 14.185 10.380 9.038 1.000 27.734 112 VAL A N 1
ATOM 787 C CA . VAL A 1 112 ? 15.134 11.403 8.509 1.000 26.857 112 VAL A CA 1
ATOM 788 C C . VAL A 1 112 ? 14.331 12.565 7.905 1.000 28.230 112 VAL A C 1
ATOM 789 O O . VAL A 1 112 ? 13.123 12.378 7.633 1.000 27.235 112 VAL A O 1
ATOM 793 N N . LEU A 1 113 ? 14.977 13.719 7.717 1.000 30.043 113 LEU A N 1
ATOM 794 C CA . LEU A 1 113 ? 14.502 14.804 6.813 1.000 32.438 113 LEU A CA 1
ATOM 795 C C . LEU A 1 113 ? 15.493 15.011 5.660 1.000 35.381 113 LEU A C 1
ATOM 796 O O . LEU A 1 113 ? 16.606 15.514 5.915 1.000 38.741 113 LEU A O 1
ATOM 801 N N . ARG A 1 114 ? 15.082 14.685 4.436 1.000 37.294 114 ARG A N 1
ATOM 802 C CA . ARG A 1 114 ? 15.965 14.676 3.242 1.000 40.352 114 ARG A CA 1
ATOM 803 C C . ARG A 1 114 ? 15.928 16.051 2.564 1.000 50.347 114 ARG A C 1
ATOM 804 O O . ARG A 1 114 ? 14.803 16.582 2.333 1.000 53.409 114 ARG A O 1
ATOM 812 N N . LEU A 1 115 ? 17.115 16.608 2.274 1.000 61.078 115 LEU A N 1
ATOM 813 C CA . LEU A 1 115 ? 17.316 17.900 1.549 1.000 56.587 115 LEU A CA 1
ATOM 814 C C . LEU A 1 115 ? 18.302 17.714 0.389 1.000 60.451 115 LEU A C 1
ATOM 815 O O . LEU A 1 115 ? 19.065 16.713 0.376 1.000 50.008 115 LEU A O 1
ATOM 820 N N . LYS A 1 116 ? 18.262 18.647 -0.557 1.000 64.257 116 LYS A N 1
ATOM 821 C CA . LYS A 1 116 ? 19.251 18.765 -1.650 1.000 66.881 116 LYS A CA 1
ATOM 822 C C . LYS A 1 116 ? 20.260 19.847 -1.244 1.000 76.533 116 LYS A C 1
ATOM 823 O O . LYS A 1 116 ? 19.814 20.863 -0.641 1.000 71.087 116 LYS A O 1
ATOM 829 N N . ARG A 1 117 ? 21.565 19.557 -1.424 1.000 84.847 117 ARG A N 1
ATOM 830 C CA . ARG A 1 117 ? 22.708 20.516 -1.328 1.000 82.967 117 ARG A CA 1
ATOM 831 C C . ARG A 1 117 ? 22.213 21.906 -1.741 1.000 78.646 117 ARG A C 1
ATOM 832 O O . ARG A 1 117 ? 22.326 22.844 -0.921 1.000 71.086 117 ARG A O 1
ATOM 840 N N . THR A 1 118 ? 21.611 21.987 -2.934 1.000 71.912 118 THR A N 1
ATOM 841 C CA . THR A 1 118 ? 21.112 23.223 -3.606 1.000 69.057 118 THR A CA 1
ATOM 842 C C . THR A 1 118 ? 20.209 24.030 -2.653 1.000 63.779 118 THR A C 1
ATOM 843 O O . THR A 1 118 ? 20.659 25.116 -2.199 1.000 64.825 118 THR A O 1
ATOM 847 N N . VAL A 1 119 ? 18.989 23.541 -2.376 1.000 58.400 119 VAL A N 1
ATOM 848 C CA . VAL A 1 119 ? 17.999 24.190 -1.449 1.000 59.512 119 VAL A CA 1
ATOM 849 C C . VAL A 1 119 ? 18.681 24.485 -0.110 1.000 58.863 119 VAL A C 1
ATOM 850 O O . VAL A 1 119 ? 18.397 25.547 0.484 1.000 47.708 119 VAL A O 1
ATOM 854 N N . LEU A 1 120 ? 19.509 23.545 0.353 1.000 64.430 120 LEU A N 1
ATOM 855 C CA . LEU A 1 120 ? 20.202 23.601 1.661 1.000 68.548 120 LEU A CA 1
ATOM 856 C C . LEU A 1 120 ? 20.941 24.934 1.775 1.000 66.861 120 LEU A C 1
ATOM 857 O O . LEU A 1 120 ? 20.666 25.686 2.737 1.000 63.302 120 LEU A O 1
ATOM 862 N N . ASP A 1 121 ? 21.785 25.232 0.783 1.000 69.653 121 ASP A N 1
ATOM 863 C CA . ASP A 1 121 ? 22.766 26.351 0.814 1.000 69.820 121 ASP A CA 1
ATOM 864 C C . ASP A 1 121 ? 22.012 27.693 0.700 1.000 65.347 121 ASP A C 1
ATOM 865 O O . ASP A 1 121 ? 22.356 28.617 1.447 1.000 62.442 121 ASP A O 1
ATOM 870 N N . GLU A 1 122 ? 20.973 27.783 -0.129 1.000 59.822 122 GLU A N 1
ATOM 871 C CA . GLU A 1 122 ? 20.152 29.020 -0.224 1.000 61.643 122 GLU A CA 1
ATOM 872 C C . GLU A 1 122 ? 19.503 29.291 1.142 1.000 61.428 122 GLU A C 1
ATOM 873 O O . GLU A 1 122 ? 19.144 30.436 1.394 1.000 65.511 122 GLU A O 1
ATOM 879 N N . ILE A 1 123 ? 19.349 28.271 1.987 1.000 65.059 123 ILE A N 1
ATOM 880 C CA . ILE A 1 123 ? 18.898 28.443 3.400 1.000 64.139 123 ILE A CA 1
ATOM 881 C C . ILE A 1 123 ? 20.109 28.872 4.230 1.000 66.198 123 ILE A C 1
ATOM 882 O O . ILE A 1 123 ? 20.084 30.002 4.763 1.000 64.896 123 ILE A O 1
ATOM 887 N N . THR A 1 124 ? 21.106 27.989 4.341 1.000 66.451 124 THR A N 1
ATOM 888 C CA . THR A 1 124 ? 22.494 28.286 4.799 1.000 70.404 124 THR A CA 1
ATOM 889 C C . THR A 1 124 ? 22.802 29.777 4.565 1.000 80.255 124 THR A C 1
ATOM 890 O O . THR A 1 124 ? 22.837 30.529 5.561 1.000 79.861 124 THR A O 1
ATOM 894 N N . ARG A 1 125 ? 22.910 30.189 3.290 1.000 87.862 125 ARG A N 1
ATOM 895 C CA . ARG A 1 125 ? 23.509 31.477 2.822 1.000 88.350 125 ARG A CA 1
ATOM 896 C C . ARG A 1 125 ? 22.738 32.693 3.372 1.000 88.203 125 ARG A C 1
ATOM 897 O O . ARG A 1 125 ? 23.340 33.797 3.378 1.000 91.129 125 ARG A O 1
ATOM 905 N N . ASP A 1 126 ? 21.465 32.524 3.776 1.000 87.241 126 ASP A N 1
ATOM 906 C CA . ASP A 1 126 ? 20.564 33.634 4.224 1.000 90.595 126 ASP A CA 1
ATOM 907 C C . ASP A 1 126 ? 20.611 33.793 5.754 1.000 86.937 126 ASP A C 1
ATOM 908 O O . ASP A 1 126 ? 20.176 34.870 6.233 1.000 83.038 126 ASP A O 1
ATOM 913 N N . SER A 1 127 ? 21.104 32.765 6.474 1.000 80.275 127 SER A N 1
ATOM 914 C CA . SER A 1 127 ? 21.208 32.698 7.965 1.000 74.464 127 SER A CA 1
ATOM 915 C C . SER A 1 127 ? 22.534 33.274 8.461 1.000 75.902 127 SER A C 1
ATOM 916 O O . SER A 1 127 ? 23.562 32.586 8.433 1.000 67.205 127 SER A O 1
ATOM 919 N N . PRO A 1 128 ? 22.533 34.493 9.058 1.000 73.797 128 PRO A N 1
ATOM 920 C CA . PRO A 1 128 ? 23.728 35.017 9.712 1.000 65.872 128 PRO A CA 1
ATOM 921 C C . PRO A 1 128 ? 24.217 33.992 10.738 1.000 56.049 128 PRO A C 1
ATOM 922 O O . PRO A 1 128 ? 25.385 33.752 10.809 1.000 52.794 128 PRO A O 1
ATOM 926 N N . ALA A 1 129 ? 23.272 33.385 11.452 1.000 53.827 129 ALA A N 1
ATOM 927 C CA . ALA A 1 129 ? 23.500 32.551 12.650 1.000 56.345 129 ALA A CA 1
ATOM 928 C C . ALA A 1 129 ? 24.332 31.322 12.280 1.000 59.535 129 ALA A C 1
ATOM 929 O O . ALA A 1 129 ? 25.333 31.042 12.976 1.000 60.471 129 ALA A O 1
ATOM 931 N N . TYR A 1 130 ? 23.916 30.602 11.241 1.000 63.712 130 TYR A N 1
ATOM 932 C CA . TYR A 1 130 ? 24.596 29.374 10.760 1.000 64.945 130 TYR A CA 1
ATOM 933 C C . TYR A 1 130 ? 25.995 29.752 10.285 1.000 63.263 130 TYR A C 1
ATOM 934 O O . TYR A 1 130 ? 26.988 29.136 10.728 1.000 67.175 130 TYR A O 1
ATOM 943 N N . LEU A 1 131 ? 26.050 30.736 9.390 1.000 63.479 131 LEU A N 1
ATOM 944 C CA . LEU A 1 131 ? 27.299 31.243 8.768 1.000 61.397 131 LEU A CA 1
ATOM 945 C C . LEU A 1 131 ? 28.306 31.571 9.869 1.000 64.552 131 LEU A C 1
ATOM 946 O O . LEU A 1 131 ? 29.460 31.131 9.761 1.000 66.200 131 LEU A O 1
ATOM 951 N N . LYS A 1 132 ? 27.852 32.278 10.906 1.000 73.134 132 LYS A N 1
ATOM 952 C CA . LYS A 1 132 ? 28.648 32.625 12.113 1.000 75.629 132 LYS A CA 1
ATOM 953 C C . LYS A 1 132 ? 29.197 31.324 12.734 1.000 74.971 132 LYS A C 1
ATOM 954 O O . LYS A 1 132 ? 30.409 31.280 13.014 1.000 83.471 132 LYS A O 1
ATOM 960 N N . ARG A 1 133 ? 28.361 30.285 12.865 1.000 76.797 133 ARG A N 1
ATOM 961 C CA . ARG A 1 133 ? 28.689 29.017 13.593 1.000 79.914 133 ARG A CA 1
ATOM 962 C C . ARG A 1 133 ? 29.686 28.161 12.793 1.000 77.639 133 ARG A C 1
ATOM 963 O O . ARG A 1 133 ? 30.481 27.446 13.425 1.000 76.113 133 ARG A O 1
ATOM 971 N N . MET A 1 134 ? 29.631 28.211 11.462 1.000 79.039 134 MET A N 1
ATOM 972 C CA . MET A 1 134 ? 30.565 27.475 10.565 1.000 85.941 134 MET A CA 1
ATOM 973 C C . MET A 1 134 ? 31.940 28.161 10.561 1.000 83.035 134 MET A C 1
ATOM 974 O O . MET A 1 134 ? 32.960 27.467 10.334 1.000 78.552 134 MET A O 1
ATOM 979 N N . LEU A 1 135 ? 31.966 29.476 10.769 1.000 82.106 135 LEU A N 1
ATOM 980 C CA . LEU A 1 135 ? 33.216 30.278 10.803 1.000 88.077 135 LEU A CA 1
ATOM 981 C C . LEU A 1 135 ? 33.999 29.945 12.077 1.000 91.842 135 LEU A C 1
ATOM 982 O O . LEU A 1 135 ? 35.221 2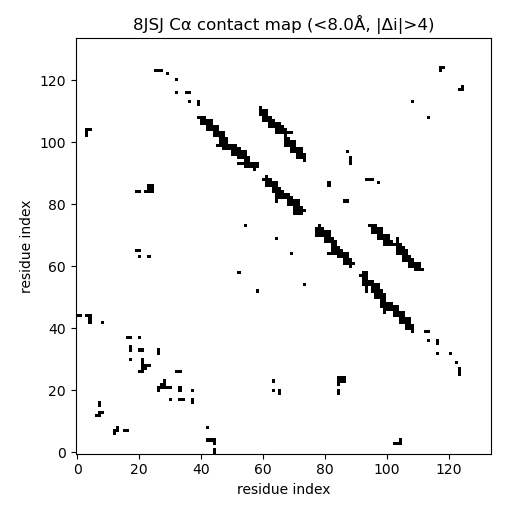9.734 11.972 1.000 100.879 135 LEU A O 1
ATOM 987 N N . ASP A 1 136 ? 33.317 29.893 13.226 1.000 88.805 136 ASP A N 1
ATOM 988 C CA . ASP A 1 136 ? 33.929 29.619 14.556 1.000 88.660 136 ASP A CA 1
ATOM 989 C C . ASP A 1 136 ? 34.682 28.280 14.506 1.000 96.880 136 ASP A C 1
ATOM 990 O O . ASP A 1 136 ? 35.814 28.211 15.059 1.000 91.218 136 ASP A O 1
ATOM 995 N N . VAL A 1 137 ? 34.093 27.282 13.825 1.000 101.365 137 VAL A N 1
ATOM 996 C CA . VAL A 1 137 ? 34.577 25.867 13.753 1.000 95.639 137 VAL A CA 1
ATOM 997 C C . VAL A 1 137 ? 35.588 25.718 12.605 1.000 91.515 137 VAL A C 1
ATOM 998 O O . VAL A 1 137 ? 35.825 24.585 12.186 1.000 96.129 137 VAL A O 1
ATOM 1002 N N . VAL A 1 138 ? 36.148 26.816 12.107 1.000 88.706 138 VAL A N 1
ATOM 1003 C CA . VAL A 1 138 ? 37.016 26.812 10.897 1.000 86.516 138 VAL A CA 1
ATOM 1004 C C . VAL A 1 138 ? 38.497 26.827 11.315 1.000 86.672 138 VAL A C 1
ATOM 1005 O O . VAL A 1 138 ? 39.344 26.780 10.420 1.000 84.634 138 VAL A O 1
ATOM 1009 N N . ALA A 1 139 ? 38.788 26.857 12.624 1.000 91.770 139 ALA A N 1
ATOM 1010 C CA . ALA A 1 139 ? 40.160 26.824 13.206 1.000 89.163 139 ALA A CA 1
ATOM 1011 C C . ALA A 1 139 ? 40.923 25.580 12.691 1.000 93.812 139 ALA A C 1
ATOM 1012 O O . ALA A 1 139 ? 40.278 24.526 12.499 1.000 97.443 139 ALA A O 1
ATOM 1014 N N . GLY A 1 140 ? 42.244 25.709 12.463 1.000 84.982 140 GLY A N 1
ATOM 1015 C CA . GLY A 1 140 ? 43.090 24.722 11.751 1.000 76.159 140 GLY A CA 1
ATOM 1016 C C . GLY A 1 140 ? 42.538 23.309 11.841 1.000 77.444 140 GLY A C 1
ATOM 1017 O O . GLY A 1 140 ?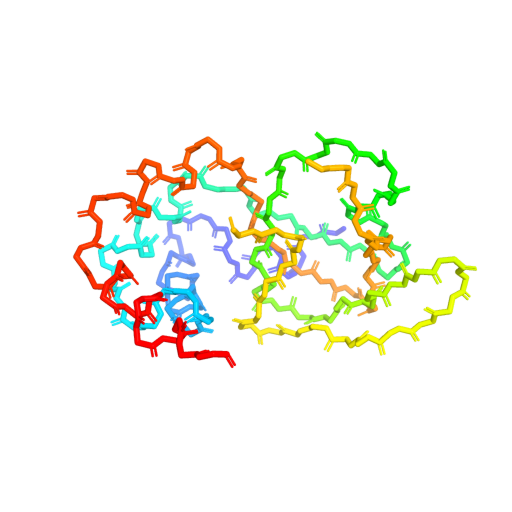 42.873 22.547 12.749 1.000 77.228 140 GLY A O 1
#

B-factor: mean 56.22, std 23.76, range [0.5, 142.81]

InterPro domains:
  IPR000595 Cyclic nucleotide-binding domain [PF00027] (44-124)
  IPR000595 Cyclic nucleotide-binding domain [PS50042] (30-141)
  IPR000595 Cyclic nucleotide-binding domain [SM00100] (30-142)
  IPR000595 Cyclic nucleotide-binding domain [cd00038] (30-135)
  IPR014710 RmlC-like jelly roll fold [G3DSA:2.60.120.10] (27-151)
  IPR018490 Cyclic nucleotide-binding domain superfamily [SSF51206] (30-142)
  IPR019302 CD-NTase-associated protein 12/Pycsar effector protein, TIR domain [PF10137] (157-276)

Foldseek 3Di:
DCPVVVCQDDPVNPPVQLVQQCLAPQNVVVSVLSNLLVVQWDKDKAAAFGWPDDFQADQLKKKQFSAAWKFWAAPHHTDDIDGRRYIDFDCPTTGTRIHGHGITMIIIHGNVSNVVSVVVDPPSVVSVVVVPDD

Organism: NCBI:txid1088721